Protein AF-A0A419JRS0-F1 (afdb_monomer_lite)

Secondary structure (DSSP, 8-state):
--STTS-THHHHHHHHHHHHHHHHHHHHHHHHHHHTT-TTGGGGHHHHHHHHHHHHHHHTS-S---TTHHHHHHHHHHHHHH---HHHHHHHHHHHHIIIIIIHHHHHHHHHHHHHHHHHHHHHHHHHHHHHHHHH--

pLDDT: mean 72.74, std 9.85, range [46.94, 87.5]

Sequence (138 aa):
VKTLGKNPACLVKPFIYSYTSWFFHLIVYFLGFYTLGFSQVANYSSQIAILFSITLAIQTIPIGFPIGLVEGVMTYLGNLLFQVDLATSSLAALMIRSVTFWFQILVGYLIAQWMGLTQLLRRNLTQKMNFSENRVSQ

Foldseek 3Di:
DPPPPPDVVVVVVVVVVVVVLVVVLVVLLVVLVVQLVPPPVVVLVVLVVVLVVVLVVVVVPPDVDPLCPSLVSQLVSCCVSVVDDSVSSSVSSVSSCCPPPVVVVVVVVVVVVVVVVVVVVVVVVVVVVVVVVVVVVD

Radius of gyration: 23.48 Å; chains: 1; bounding box: 60×36×57 Å

Structure (mmCIF, N/CA/C/O backbone):
data_AF-A0A419JRS0-F1
#
_entry.id   AF-A0A419JRS0-F1
#
loop_
_atom_site.group_PDB
_atom_site.id
_atom_site.type_symbol
_atom_site.label_atom_id
_atom_site.label_alt_id
_atom_site.label_comp_id
_atom_site.label_asym_id
_atom_site.label_entity_id
_atom_site.label_seq_id
_atom_site.pdbx_PDB_ins_code
_atom_site.Cartn_x
_atom_site.Cartn_y
_atom_site.Cartn_z
_atom_site.occupancy
_atom_site.B_iso_or_equiv
_atom_site.auth_seq_id
_atom_site.auth_comp_id
_atom_site.auth_asym_id
_atom_site.auth_atom_id
_atom_site.pdbx_PDB_model_num
ATOM 1 N N . VAL A 1 1 ? -11.552 -6.718 30.811 1.00 46.97 1 VAL A N 1
ATOM 2 C CA . VAL A 1 1 ? -11.128 -7.971 30.128 1.00 46.97 1 VAL A CA 1
ATOM 3 C C . VAL A 1 1 ? -11.935 -9.236 30.484 1.00 46.97 1 VAL A C 1
ATOM 5 O O . VAL A 1 1 ? -11.584 -10.301 30.006 1.00 46.97 1 VAL A O 1
ATOM 8 N N . LYS A 1 2 ? -13.067 -9.175 31.213 1.00 46.94 2 LYS A N 1
ATOM 9 C CA . LYS A 1 2 ? -13.840 -10.379 31.619 1.00 46.94 2 LYS A CA 1
ATOM 10 C C . LYS A 1 2 ? -15.103 -10.687 30.783 1.00 46.94 2 LYS A C 1
ATOM 12 O O . LYS A 1 2 ? -16.000 -11.361 31.267 1.00 46.94 2 LYS A O 1
ATOM 17 N N . THR A 1 3 ? -15.184 -10.236 29.528 1.00 52.53 3 THR A N 1
ATOM 18 C CA . THR A 1 3 ? -16.405 -10.395 28.696 1.00 52.53 3 THR A CA 1
ATOM 19 C C . THR A 1 3 ? -16.195 -11.168 27.388 1.00 52.53 3 THR A C 1
ATOM 21 O O . THR A 1 3 ? -17.139 -11.343 26.627 1.00 52.53 3 THR A O 1
ATOM 24 N N . LEU A 1 4 ? -14.984 -11.671 27.126 1.00 52.69 4 LEU A N 1
ATOM 25 C CA . LEU A 1 4 ? -14.628 -12.357 25.871 1.00 52.69 4 LEU A CA 1
ATOM 26 C C . LEU A 1 4 ? -14.984 -13.858 25.833 1.00 52.69 4 LEU A C 1
ATOM 28 O O . LEU A 1 4 ? -14.924 -14.466 24.773 1.00 52.69 4 LEU A O 1
ATOM 32 N N . GLY A 1 5 ? -15.391 -14.463 26.954 1.00 49.84 5 GLY A N 1
ATOM 33 C CA . GLY A 1 5 ? -15.597 -15.917 27.052 1.00 49.84 5 GLY A CA 1
ATOM 34 C C . GLY A 1 5 ? -16.972 -16.452 26.627 1.00 49.84 5 GLY A C 1
ATOM 35 O O . GLY A 1 5 ? -17.177 -17.657 26.679 1.00 49.84 5 GLY A O 1
ATOM 36 N N . LYS A 1 6 ? -17.938 -15.602 26.245 1.00 58.19 6 LYS A N 1
ATOM 37 C CA . LYS A 1 6 ? -19.349 -16.029 26.108 1.00 58.19 6 LYS A CA 1
ATOM 38 C C . LYS A 1 6 ? -19.760 -16.466 24.693 1.00 58.19 6 LYS A C 1
ATOM 40 O O . LYS A 1 6 ? -20.840 -17.024 24.541 1.00 58.19 6 LYS A O 1
ATOM 45 N N . ASN A 1 7 ? -18.949 -16.220 23.657 1.00 56.06 7 ASN A N 1
ATOM 46 C CA . ASN A 1 7 ? -19.299 -16.641 22.293 1.00 56.06 7 ASN A CA 1
ATOM 47 C C . ASN A 1 7 ? -18.066 -16.769 21.364 1.00 56.06 7 ASN A C 1
ATOM 49 O O . ASN A 1 7 ? -17.665 -15.778 20.747 1.00 56.06 7 ASN A O 1
ATOM 53 N N . PRO A 1 8 ? -17.457 -17.965 21.223 1.00 54.75 8 PRO A N 1
ATOM 54 C CA . PRO A 1 8 ? -16.279 -18.163 20.366 1.00 54.75 8 PRO A CA 1
ATOM 55 C C . PRO A 1 8 ? -16.572 -17.895 18.878 1.00 54.75 8 PRO A C 1
ATOM 57 O O . PRO A 1 8 ? -15.676 -17.516 18.126 1.00 54.75 8 PRO A O 1
ATOM 60 N N . ALA A 1 9 ? -17.842 -17.966 18.462 1.00 54.72 9 ALA A N 1
ATOM 61 C CA . ALA A 1 9 ? -18.288 -17.615 17.113 1.00 54.72 9 ALA A CA 1
ATOM 62 C C . ALA A 1 9 ? -18.067 -16.129 16.750 1.00 54.72 9 ALA A C 1
ATOM 64 O O . ALA A 1 9 ? -17.951 -15.789 15.572 1.00 54.72 9 ALA A O 1
ATOM 65 N N . CYS A 1 10 ? -17.963 -15.232 17.740 1.00 53.75 10 CYS A N 1
ATOM 66 C CA . CYS A 1 10 ? -17.734 -13.805 17.493 1.00 53.75 10 CYS A CA 1
ATOM 67 C C . CYS A 1 10 ? -16.275 -13.499 17.097 1.00 53.75 10 CYS A C 1
ATOM 69 O O . CYS A 1 10 ? -16.023 -12.499 16.435 1.00 53.75 10 CYS A O 1
ATOM 71 N N . LEU A 1 11 ? -15.327 -14.382 17.446 1.00 56.34 11 LEU A N 1
ATOM 72 C CA . LEU A 1 11 ? -13.917 -14.306 17.032 1.00 56.34 11 LEU A CA 1
ATOM 73 C C . LEU A 1 11 ? -13.655 -14.978 15.679 1.00 56.34 11 LEU A C 1
ATOM 75 O O . LEU A 1 11 ? -12.743 -14.583 14.960 1.00 56.34 11 LEU A O 1
ATOM 79 N N . VAL A 1 12 ? -14.487 -15.942 15.289 1.00 61.44 12 VAL A N 1
ATOM 80 C CA . VAL A 1 12 ? -14.392 -16.593 13.974 1.00 61.44 12 VAL A CA 1
ATOM 81 C C . VAL A 1 12 ? -14.654 -15.588 12.846 1.00 61.44 12 VAL A C 1
ATOM 83 O O . VAL A 1 12 ? -13.975 -15.609 11.825 1.00 61.44 12 VAL A O 1
ATOM 86 N N . LYS A 1 13 ? -15.576 -14.640 13.050 1.00 58.75 13 LYS A N 1
ATOM 87 C CA . LYS A 1 13 ? -15.905 -13.586 12.074 1.00 58.75 13 LYS A CA 1
ATOM 88 C C . LYS A 1 13 ? -14.706 -12.699 11.680 1.00 58.75 13 LYS A C 1
ATOM 90 O O . LYS A 1 13 ? -14.447 -12.594 10.482 1.00 58.75 13 LYS A O 1
ATOM 95 N N . PRO A 1 14 ? -13.954 -12.087 12.619 1.00 65.12 14 PRO A N 1
ATOM 96 C CA . PRO A 1 14 ? -12.754 -11.318 12.286 1.00 65.12 14 PRO A CA 1
ATOM 97 C C . PRO A 1 14 ? -11.622 -12.193 11.734 1.00 65.12 14 PRO A C 1
ATOM 99 O O . PRO A 1 14 ? -10.880 -11.732 10.872 1.00 65.12 14 PRO A O 1
ATOM 102 N N . PHE A 1 15 ? -11.524 -13.462 12.146 1.00 67.19 15 PHE A N 1
ATOM 103 C CA . PHE A 1 15 ? -10.561 -14.402 11.563 1.00 67.19 15 PHE A CA 1
ATOM 104 C C . PHE A 1 15 ? -10.850 -14.704 10.088 1.00 67.19 15 PHE A C 1
ATOM 106 O O . PHE A 1 15 ? -9.947 -14.606 9.259 1.00 67.19 15 PHE A O 1
ATOM 113 N N . ILE A 1 16 ? -12.105 -15.002 9.739 1.00 72.00 16 ILE A N 1
ATOM 114 C CA . ILE A 1 16 ? -12.522 -15.240 8.348 1.00 72.00 16 ILE A CA 1
ATOM 115 C C . ILE A 1 16 ? -12.326 -13.977 7.508 1.00 72.00 16 ILE A C 1
ATOM 117 O O . ILE A 1 16 ? -11.850 -14.067 6.378 1.00 72.00 16 ILE A O 1
ATOM 121 N N . TYR A 1 17 ? -12.635 -12.797 8.054 1.00 66.50 17 TYR A N 1
ATOM 122 C CA . TYR A 1 17 ? -12.407 -11.527 7.359 1.00 66.50 17 TYR A CA 1
ATOM 123 C C . TYR A 1 17 ? -10.922 -11.251 7.111 1.00 66.50 17 TYR A C 1
ATOM 125 O O . TYR A 1 17 ? -10.558 -10.858 6.006 1.00 66.50 17 TYR A O 1
ATOM 133 N N . SER A 1 18 ? -10.064 -11.499 8.102 1.00 70.12 18 SER A N 1
ATOM 134 C CA . SER A 1 18 ? -8.611 -11.362 7.960 1.00 70.12 18 SER A CA 1
ATOM 135 C C . SER A 1 18 ? -8.063 -12.323 6.901 1.00 70.12 18 SER A C 1
ATOM 137 O O . SER A 1 18 ? -7.336 -11.910 5.999 1.00 70.12 18 SER A O 1
ATOM 139 N N . TYR A 1 19 ? -8.495 -13.586 6.937 1.00 72.19 19 TYR A N 1
ATOM 140 C CA . TYR A 1 19 ? -8.077 -14.595 5.965 1.00 72.19 19 TYR A CA 1
ATOM 141 C C . TYR A 1 19 ? -8.559 -14.272 4.546 1.00 72.19 19 TYR A C 1
ATOM 143 O O . TYR A 1 19 ? -7.790 -14.350 3.593 1.00 72.19 19 TYR A O 1
ATOM 151 N N . THR A 1 20 ? -9.812 -13.837 4.407 1.00 71.88 20 THR A N 1
ATOM 152 C CA . THR A 1 20 ? -10.378 -13.423 3.117 1.00 71.88 20 THR A CA 1
ATOM 153 C C . THR A 1 20 ? -9.647 -12.194 2.577 1.00 71.88 20 THR A C 1
ATOM 155 O O . THR A 1 20 ? -9.287 -12.167 1.405 1.00 71.88 20 THR A O 1
ATOM 158 N N . SER A 1 21 ? -9.343 -11.206 3.425 1.00 72.38 21 SER A N 1
ATOM 159 C CA . SER A 1 21 ? -8.553 -10.031 3.036 1.00 72.38 21 SER A CA 1
ATOM 160 C C . SER A 1 21 ? -7.151 -10.417 2.568 1.00 72.38 21 SER A C 1
ATOM 162 O O . SER A 1 21 ? -6.671 -9.893 1.564 1.00 72.38 21 SER A O 1
ATOM 164 N N . TRP A 1 22 ? -6.497 -11.337 3.276 1.00 69.44 22 TRP A N 1
ATOM 165 C CA . TRP A 1 22 ? -5.179 -11.840 2.905 1.00 69.44 22 TRP A CA 1
ATOM 166 C C . TRP A 1 22 ? -5.212 -12.608 1.576 1.00 69.44 22 TRP A C 1
ATOM 168 O O . TRP A 1 22 ? -4.353 -12.405 0.719 1.00 69.44 22 TRP A O 1
ATOM 178 N N . PHE A 1 23 ? -6.247 -13.421 1.359 1.00 71.81 23 PHE A N 1
ATOM 179 C CA . PHE A 1 23 ? -6.462 -14.150 0.111 1.00 71.81 23 PHE A CA 1
ATOM 180 C C . PHE A 1 23 ? -6.705 -13.210 -1.078 1.00 71.81 23 PHE A C 1
ATOM 182 O O . PHE A 1 23 ? -6.096 -13.379 -2.133 1.00 71.81 23 PHE A O 1
ATOM 189 N N . PHE A 1 24 ? -7.520 -12.167 -0.901 1.00 73.62 24 PHE A N 1
ATOM 190 C CA . PHE A 1 24 ? -7.708 -11.134 -1.923 1.00 73.62 24 PHE A CA 1
ATOM 191 C C . PHE A 1 24 ? -6.415 -10.362 -2.211 1.00 73.62 24 PHE A C 1
ATOM 193 O O . PHE A 1 24 ? -6.114 -10.100 -3.374 1.00 73.62 24 PHE A O 1
ATOM 200 N N . HIS A 1 25 ? -5.614 -10.052 -1.187 1.00 67.81 25 HIS A N 1
ATOM 201 C CA . HIS A 1 25 ? -4.282 -9.465 -1.368 1.00 67.81 25 HIS A CA 1
ATOM 202 C C . HIS A 1 25 ? -3.371 -10.351 -2.231 1.00 67.81 25 HIS A C 1
ATOM 204 O O . HIS A 1 25 ? -2.696 -9.842 -3.127 1.00 67.81 25 HIS A O 1
ATOM 210 N N . LEU A 1 26 ? -3.377 -11.668 -2.005 1.00 67.94 26 LEU A N 1
ATOM 211 C CA . LEU A 1 26 ? -2.622 -12.618 -2.824 1.00 67.94 26 LEU A CA 1
ATOM 212 C C . LEU A 1 26 ? -3.135 -12.680 -4.262 1.00 67.94 26 LEU A C 1
ATOM 214 O O . LEU A 1 26 ? -2.331 -12.599 -5.188 1.00 67.94 26 LEU A O 1
ATOM 218 N N . ILE A 1 27 ? -4.454 -12.779 -4.459 1.00 73.19 27 ILE A N 1
ATOM 219 C CA . ILE A 1 27 ? -5.067 -12.800 -5.796 1.00 73.19 27 ILE A CA 1
ATOM 220 C C . ILE A 1 27 ? -4.651 -11.575 -6.594 1.00 73.19 27 ILE A C 1
ATOM 222 O O . ILE A 1 27 ? -4.345 -11.693 -7.769 1.00 73.19 27 ILE A O 1
ATOM 226 N N . VAL A 1 28 ? -4.612 -10.406 -5.969 1.00 69.50 28 VAL A N 1
ATOM 227 C CA . VAL A 1 28 ? -4.268 -9.151 -6.638 1.00 69.50 28 VAL A CA 1
ATOM 228 C C . VAL A 1 28 ? -2.809 -9.121 -7.069 1.00 69.50 28 VAL A C 1
ATOM 230 O O . VAL A 1 28 ? -2.516 -8.686 -8.180 1.00 69.50 28 VAL A O 1
ATOM 233 N N . TYR A 1 29 ? -1.902 -9.616 -6.225 1.00 67.94 29 TYR A N 1
ATOM 234 C CA . TYR A 1 29 ? -0.506 -9.803 -6.612 1.00 67.94 29 TYR A CA 1
ATOM 235 C C . TYR A 1 29 ? -0.401 -10.754 -7.810 1.00 67.94 29 TYR A C 1
ATOM 237 O O . TYR A 1 29 ? 0.240 -10.421 -8.805 1.00 67.94 29 TYR A O 1
ATOM 245 N N . PHE A 1 30 ? -1.097 -11.893 -7.762 1.00 66.75 30 PHE A N 1
ATOM 246 C CA . PHE A 1 30 ? -1.146 -12.840 -8.877 1.00 66.75 30 PHE A CA 1
ATOM 247 C C . PHE A 1 30 ? -1.749 -12.231 -10.143 1.00 66.75 30 PHE A C 1
ATOM 249 O O . PHE A 1 30 ? -1.213 -12.450 -11.223 1.00 66.75 30 PHE A O 1
ATOM 256 N N . LEU A 1 31 ? -2.815 -11.440 -10.029 1.00 66.44 31 LEU A N 1
ATOM 257 C CA . LEU A 1 31 ? -3.487 -10.815 -11.163 1.00 66.44 31 LEU A CA 1
ATOM 258 C C . LEU A 1 31 ? -2.613 -9.731 -11.798 1.00 66.44 31 LEU A C 1
ATOM 260 O O . LEU A 1 31 ? -2.572 -9.646 -13.018 1.00 66.44 31 LEU A O 1
ATOM 264 N N . GLY A 1 32 ? -1.869 -8.961 -10.996 1.00 66.81 32 GLY A N 1
ATOM 265 C CA . GLY A 1 32 ? -0.882 -7.995 -11.489 1.00 66.81 32 GLY A CA 1
ATOM 266 C C . GLY A 1 32 ? 0.276 -8.654 -12.244 1.00 66.81 32 GLY A C 1
ATOM 267 O O . GLY A 1 32 ? 0.708 -8.143 -13.270 1.00 66.81 32 GLY A O 1
ATOM 268 N N . PHE A 1 33 ? 0.747 -9.822 -11.795 1.00 64.56 33 PHE A N 1
ATOM 269 C CA . PHE A 1 33 ? 1.739 -10.604 -12.546 1.00 64.56 33 PHE A CA 1
ATOM 270 C C . PHE A 1 33 ? 1.144 -11.318 -13.768 1.00 64.56 33 PHE A C 1
ATOM 272 O O . PHE A 1 33 ? 1.828 -11.487 -14.776 1.00 64.56 33 PHE A O 1
ATOM 279 N N . TYR A 1 34 ? -0.129 -11.708 -13.701 1.00 65.44 34 TYR A N 1
ATOM 280 C CA . TYR A 1 34 ? -0.840 -12.363 -14.796 1.00 65.44 34 TYR A CA 1
ATOM 281 C C . TYR A 1 34 ? -1.154 -11.396 -15.946 1.00 65.44 34 TYR A C 1
ATOM 283 O O . TYR A 1 34 ? -0.975 -11.760 -17.106 1.00 65.44 34 TYR A O 1
ATOM 291 N N . THR A 1 35 ? -1.555 -10.151 -15.658 1.00 63.91 35 THR A N 1
ATOM 292 C CA . THR A 1 35 ? -1.798 -9.125 -16.693 1.00 63.91 35 THR A CA 1
ATOM 293 C C . THR A 1 35 ? -0.537 -8.728 -17.451 1.00 63.91 35 THR A C 1
ATOM 295 O O . THR A 1 35 ? -0.625 -8.320 -18.605 1.00 63.91 35 THR A O 1
ATOM 298 N N . LEU A 1 36 ? 0.636 -8.898 -16.841 1.00 62.16 36 LEU A N 1
ATOM 299 C CA . LEU A 1 36 ? 1.928 -8.699 -17.492 1.00 62.16 36 LEU A CA 1
ATOM 300 C C . LEU A 1 36 ? 2.291 -9.817 -18.495 1.00 62.16 36 LEU A C 1
ATOM 302 O O . LEU A 1 36 ? 3.304 -9.708 -19.180 1.00 62.16 36 LEU A O 1
ATOM 306 N N . GLY A 1 37 ? 1.507 -10.899 -18.590 1.00 60.16 37 GLY A N 1
ATOM 307 C CA . GLY A 1 37 ? 1.746 -11.986 -19.547 1.00 60.16 37 GLY A CA 1
ATOM 308 C C . GLY A 1 37 ? 2.920 -12.908 -19.194 1.00 60.16 37 GLY A C 1
ATOM 309 O O . GLY A 1 37 ? 3.293 -13.765 -19.997 1.00 60.16 37 GLY A O 1
ATOM 310 N N . PHE A 1 38 ? 3.496 -12.787 -17.992 1.00 60.84 38 PHE A N 1
ATOM 311 C CA . PHE A 1 38 ? 4.568 -13.671 -17.533 1.00 60.84 38 PHE A CA 1
ATOM 312 C C . PHE A 1 38 ? 4.014 -15.056 -17.193 1.00 60.84 38 PHE A C 1
ATOM 314 O O . PHE A 1 38 ? 3.753 -15.374 -16.041 1.00 60.84 38 PHE A O 1
ATOM 321 N N . SER A 1 39 ? 3.897 -15.939 -18.184 1.00 54.78 39 SER A N 1
ATOM 322 C CA . SER A 1 39 ? 3.579 -17.362 -17.967 1.00 54.78 39 SER A CA 1
ATOM 323 C C . SER A 1 39 ? 4.634 -18.098 -17.110 1.00 54.78 39 SER A C 1
ATOM 325 O O . SER A 1 39 ? 4.390 -19.221 -16.674 1.00 54.78 39 SER A O 1
ATOM 327 N N . GLN A 1 40 ? 5.799 -17.487 -16.856 1.00 55.34 40 GLN A N 1
ATOM 328 C CA . GLN A 1 40 ? 6.921 -18.034 -16.078 1.00 55.34 40 GLN A CA 1
ATOM 329 C C . GLN A 1 40 ? 7.176 -17.269 -14.766 1.00 55.34 40 GLN A C 1
ATOM 331 O O . GLN A 1 40 ? 8.323 -17.120 -14.347 1.00 55.34 40 GLN A O 1
ATOM 336 N N . VAL A 1 41 ? 6.127 -16.809 -14.072 1.00 56.66 41 VAL A N 1
ATOM 337 C CA . VAL A 1 41 ? 6.261 -16.127 -12.761 1.00 56.66 41 VAL A CA 1
ATOM 338 C C . VAL A 1 41 ? 7.114 -16.933 -11.760 1.00 56.66 41 VAL A C 1
ATOM 340 O O . VAL A 1 41 ? 7.848 -16.359 -10.962 1.00 56.66 41 VAL A O 1
ATOM 343 N N . ALA A 1 42 ? 7.082 -18.270 -11.839 1.00 55.25 42 ALA A N 1
ATOM 344 C CA . ALA A 1 42 ? 7.852 -19.162 -10.968 1.00 55.25 42 ALA A CA 1
ATOM 345 C C . ALA A 1 42 ? 9.384 -19.030 -11.126 1.00 55.25 42 ALA A C 1
ATOM 347 O O . ALA A 1 42 ? 10.111 -19.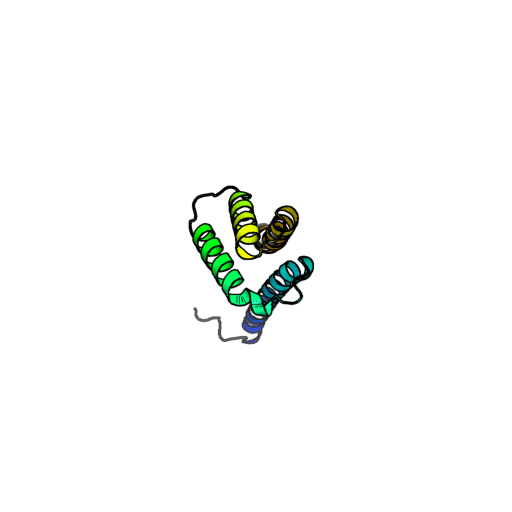160 -10.138 1.00 55.25 42 ALA A O 1
ATOM 348 N N . ASN A 1 43 ? 9.877 -18.717 -12.332 1.00 62.81 43 ASN A N 1
ATOM 349 C CA . ASN A 1 43 ? 11.315 -18.576 -12.603 1.00 62.81 43 ASN A CA 1
ATOM 350 C C . ASN A 1 43 ? 11.889 -17.248 -12.091 1.00 62.81 43 ASN A C 1
ATOM 352 O O . ASN A 1 43 ? 13.085 -17.152 -11.834 1.00 62.81 43 ASN A O 1
ATOM 356 N N . TYR A 1 44 ? 11.039 -16.239 -11.897 1.00 66.62 44 TYR A N 1
ATOM 357 C CA . TYR A 1 44 ? 11.442 -14.901 -11.461 1.00 66.62 44 TYR A CA 1
ATOM 358 C C . TYR A 1 44 ? 11.213 -14.657 -9.961 1.00 66.62 44 TYR A C 1
ATOM 360 O O . TYR A 1 44 ? 11.259 -13.522 -9.488 1.00 66.62 44 TYR A O 1
ATOM 368 N N . SER A 1 45 ? 11.000 -15.723 -9.185 1.00 67.69 45 SER A N 1
ATOM 369 C CA . SER A 1 45 ? 10.737 -15.668 -7.740 1.00 67.69 45 SER A CA 1
ATOM 370 C C . SER A 1 45 ? 11.796 -14.885 -6.948 1.00 67.69 45 SER A C 1
ATOM 372 O O . SER A 1 45 ? 11.446 -14.096 -6.070 1.00 67.69 45 SER A O 1
ATOM 374 N N . SER A 1 46 ? 13.080 -15.021 -7.295 1.00 74.50 46 SER A N 1
ATOM 375 C CA . SER A 1 46 ? 14.176 -14.266 -6.669 1.00 74.50 46 SER A CA 1
ATOM 376 C C . SER A 1 46 ? 14.103 -12.761 -6.955 1.00 74.50 46 SER A C 1
ATOM 378 O O . SER A 1 46 ? 14.316 -11.945 -6.062 1.00 74.50 46 SER A O 1
ATOM 380 N N . GLN A 1 47 ? 13.744 -12.376 -8.178 1.00 76.50 47 GLN A N 1
ATOM 381 C CA . GLN A 1 47 ? 13.629 -10.977 -8.599 1.00 76.50 47 GLN A CA 1
ATOM 382 C C . GLN A 1 47 ? 12.406 -10.305 -7.974 1.00 76.50 47 GLN A C 1
ATOM 384 O O . GLN A 1 47 ? 12.490 -9.163 -7.526 1.00 76.50 47 GLN A O 1
ATOM 389 N N . ILE A 1 48 ? 11.294 -11.040 -7.863 1.00 74.50 48 ILE A N 1
ATOM 390 C CA . ILE A 1 48 ? 10.093 -10.591 -7.150 1.00 74.50 48 ILE A CA 1
ATOM 391 C C . ILE A 1 48 ? 10.416 -10.355 -5.671 1.00 74.50 48 ILE A C 1
ATOM 393 O O . ILE A 1 48 ? 10.015 -9.331 -5.124 1.00 74.50 48 ILE A O 1
ATOM 397 N N . A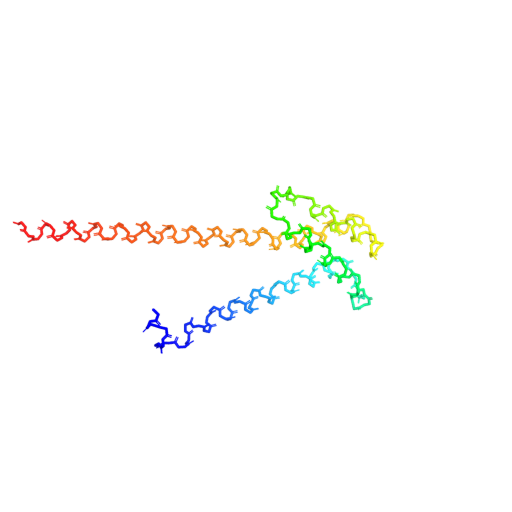LA A 1 49 ? 11.178 -11.249 -5.030 1.00 77.38 49 ALA A N 1
ATOM 398 C CA . ALA A 1 49 ? 11.589 -11.082 -3.636 1.00 77.38 49 ALA A CA 1
ATOM 399 C C . ALA A 1 49 ? 12.454 -9.826 -3.428 1.00 77.38 49 ALA A C 1
ATOM 401 O O . ALA A 1 49 ? 12.230 -9.081 -2.472 1.00 77.38 49 ALA A O 1
ATOM 402 N N . ILE A 1 50 ? 13.391 -9.546 -4.342 1.00 82.00 50 ILE A N 1
ATOM 403 C CA . ILE A 1 50 ? 14.218 -8.329 -4.309 1.00 82.00 50 ILE A CA 1
ATOM 404 C C . ILE A 1 50 ? 13.347 -7.080 -4.488 1.00 82.00 50 ILE A C 1
ATOM 406 O O . ILE A 1 50 ? 13.416 -6.160 -3.669 1.00 82.00 50 ILE A O 1
ATOM 410 N N . LEU A 1 51 ? 12.492 -7.063 -5.516 1.00 79.12 51 LEU A N 1
ATOM 411 C CA . LEU A 1 51 ? 11.571 -5.957 -5.789 1.00 79.12 51 LEU A CA 1
ATOM 412 C C . LEU A 1 51 ? 10.685 -5.672 -4.570 1.00 79.12 51 LEU A C 1
ATOM 414 O O . LEU A 1 51 ? 10.546 -4.520 -4.156 1.00 79.12 51 LEU A O 1
ATOM 418 N N . PHE A 1 52 ? 10.123 -6.725 -3.977 1.00 76.38 52 PHE A N 1
ATOM 419 C CA . PHE A 1 52 ? 9.251 -6.641 -2.814 1.00 76.38 52 PHE A CA 1
ATOM 420 C C . PHE A 1 52 ? 9.986 -6.110 -1.584 1.00 76.38 52 PHE A C 1
ATOM 422 O O . PHE A 1 52 ? 9.491 -5.195 -0.931 1.00 76.38 52 PHE A O 1
ATOM 429 N N . SER A 1 53 ? 11.185 -6.619 -1.295 1.00 82.75 53 SER A N 1
ATOM 430 C CA . SER A 1 53 ? 11.958 -6.208 -0.121 1.00 82.75 53 SER A CA 1
ATOM 431 C C . SER A 1 53 ? 12.393 -4.742 -0.195 1.00 82.75 53 SER A C 1
ATOM 433 O O . SER A 1 53 ? 12.284 -4.023 0.797 1.00 82.75 53 SER A O 1
ATOM 435 N N . ILE A 1 54 ? 12.851 -4.277 -1.362 1.00 81.81 54 ILE A N 1
ATOM 436 C CA . ILE A 1 54 ? 13.239 -2.870 -1.559 1.00 81.81 54 ILE A CA 1
ATOM 437 C C . ILE A 1 54 ? 12.009 -1.967 -1.456 1.00 81.81 54 ILE A C 1
ATOM 439 O O . ILE A 1 54 ? 12.027 -0.952 -0.762 1.00 81.81 54 ILE A O 1
ATOM 443 N N . THR A 1 55 ? 10.916 -2.361 -2.107 1.00 77.75 55 THR A N 1
ATOM 444 C CA . THR A 1 55 ? 9.664 -1.601 -2.095 1.00 77.75 55 THR A CA 1
ATOM 445 C C . THR A 1 55 ? 9.090 -1.493 -0.679 1.00 77.75 55 THR A C 1
ATOM 447 O O . THR A 1 55 ? 8.664 -0.411 -0.278 1.00 77.75 55 THR A O 1
ATOM 450 N N . LEU A 1 56 ? 9.139 -2.571 0.111 1.00 78.31 56 LEU A N 1
ATOM 451 C CA . LEU A 1 56 ? 8.775 -2.557 1.529 1.00 78.31 56 LEU A CA 1
ATOM 452 C C . LEU A 1 56 ? 9.672 -1.629 2.342 1.00 78.31 56 LEU A C 1
ATOM 454 O O . LEU A 1 56 ? 9.152 -0.821 3.102 1.00 78.31 56 LEU A O 1
ATOM 458 N N . ALA A 1 57 ? 10.993 -1.699 2.165 1.00 82.31 57 ALA A N 1
ATOM 459 C CA . ALA A 1 57 ? 11.924 -0.834 2.888 1.00 82.31 57 ALA A CA 1
ATOM 460 C C . ALA A 1 57 ? 11.603 0.653 2.656 1.00 82.31 57 ALA A C 1
ATOM 462 O O . ALA A 1 57 ? 11.549 1.435 3.605 1.00 82.31 57 ALA A O 1
ATOM 463 N N . ILE A 1 58 ? 11.284 1.028 1.415 1.00 76.50 58 ILE A N 1
ATOM 464 C CA . ILE A 1 58 ? 10.868 2.394 1.071 1.00 76.50 58 ILE A CA 1
ATOM 465 C C . ILE A 1 58 ? 9.527 2.743 1.728 1.00 76.50 58 ILE A C 1
ATOM 467 O O . ILE A 1 58 ? 9.378 3.831 2.277 1.00 76.50 58 ILE A O 1
ATOM 471 N N . GLN A 1 59 ? 8.558 1.823 1.714 1.00 71.81 59 GLN A N 1
ATOM 472 C CA . GLN A 1 59 ? 7.243 2.037 2.328 1.00 71.81 59 GLN A CA 1
ATOM 473 C C . GLN A 1 59 ? 7.287 2.110 3.862 1.00 71.81 59 GLN A C 1
ATOM 475 O O . GLN A 1 59 ? 6.427 2.752 4.460 1.00 71.81 59 GLN A O 1
ATOM 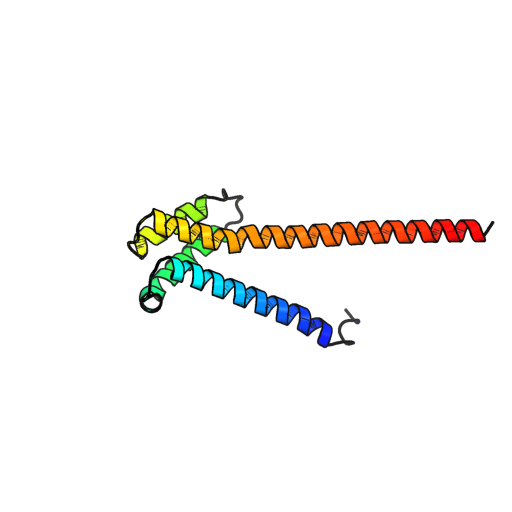480 N N . THR A 1 60 ? 8.270 1.478 4.510 1.00 72.25 60 THR A N 1
ATOM 481 C CA . THR A 1 60 ? 8.410 1.499 5.977 1.00 72.25 60 THR A CA 1
ATOM 482 C C . THR A 1 60 ? 8.935 2.818 6.531 1.00 72.25 60 THR A C 1
ATOM 484 O O . THR A 1 60 ? 8.860 3.023 7.739 1.00 72.25 60 THR A O 1
ATOM 487 N N . ILE A 1 61 ? 9.441 3.718 5.682 1.00 72.75 61 ILE A N 1
ATOM 488 C CA . ILE A 1 61 ? 9.862 5.059 6.087 1.00 72.75 61 ILE A CA 1
ATOM 489 C C . ILE A 1 61 ? 8.604 5.948 6.100 1.00 72.75 61 ILE A C 1
ATOM 491 O O . ILE A 1 61 ? 8.120 6.321 5.033 1.00 72.75 61 ILE A O 1
ATOM 495 N N . PRO A 1 62 ? 8.056 6.325 7.274 1.00 60.25 62 PRO A N 1
ATOM 496 C CA . PRO A 1 62 ? 6.760 7.001 7.386 1.00 60.25 62 PRO A CA 1
ATOM 497 C C . PRO A 1 62 ? 6.855 8.511 7.102 1.00 60.25 62 PRO A C 1
ATOM 499 O O . PRO A 1 62 ? 6.091 9.314 7.636 1.00 60.25 62 PRO A O 1
ATOM 502 N N . ILE A 1 63 ? 7.817 8.924 6.278 1.00 57.06 63 ILE A N 1
ATOM 503 C CA . ILE A 1 63 ? 7.908 10.291 5.770 1.00 57.06 63 ILE A CA 1
ATOM 504 C C . ILE A 1 63 ? 6.820 10.394 4.709 1.00 57.06 63 ILE A C 1
ATOM 506 O O . ILE A 1 63 ? 6.780 9.525 3.849 1.00 57.06 63 ILE A O 1
ATOM 510 N N . GLY A 1 64 ? 5.934 11.395 4.798 1.00 55.91 64 GLY A N 1
ATOM 511 C CA . GLY A 1 64 ? 4.776 11.626 3.919 1.00 55.91 64 GLY A CA 1
ATOM 512 C C . GLY A 1 64 ? 5.131 11.682 2.432 1.00 55.91 64 GLY A C 1
ATOM 513 O O . GLY A 1 64 ? 5.173 12.747 1.821 1.00 55.91 64 GLY A O 1
ATOM 514 N N . PHE A 1 65 ? 5.431 10.519 1.871 1.00 62.06 65 PHE A N 1
ATOM 515 C CA . PHE A 1 65 ? 6.067 10.366 0.585 1.00 62.06 65 PHE A CA 1
ATOM 516 C C . PHE A 1 65 ? 5.005 10.536 -0.501 1.00 62.06 65 PHE A C 1
ATOM 518 O O . PHE A 1 65 ? 3.921 9.957 -0.373 1.00 62.06 65 PHE A O 1
ATOM 525 N N . PRO A 1 66 ? 5.269 11.313 -1.568 1.00 68.56 66 PRO A N 1
ATOM 526 C CA . PRO A 1 66 ? 4.308 11.504 -2.643 1.00 68.56 66 PRO A CA 1
ATOM 527 C C . PRO A 1 66 ? 3.823 10.162 -3.187 1.00 68.56 66 PRO A C 1
ATOM 529 O O . PRO A 1 66 ? 4.616 9.255 -3.458 1.00 68.56 66 PRO A O 1
ATOM 532 N N . ILE A 1 67 ? 2.503 10.076 -3.367 1.00 69.00 67 ILE A N 1
ATOM 533 C CA . ILE A 1 67 ? 1.759 8.860 -3.715 1.00 69.00 67 ILE A CA 1
ATOM 534 C C . ILE A 1 67 ? 2.341 8.198 -4.982 1.00 69.00 67 ILE A C 1
ATOM 536 O O . ILE A 1 67 ? 2.293 6.982 -5.079 1.00 69.00 67 ILE A O 1
ATOM 540 N N . GLY A 1 68 ? 3.029 8.937 -5.863 1.00 72.50 68 GLY A N 1
ATOM 541 C CA . GLY A 1 68 ? 3.654 8.417 -7.088 1.00 72.50 68 GLY A CA 1
ATOM 542 C C . GLY A 1 68 ? 5.131 7.990 -7.024 1.00 72.50 68 GLY A C 1
ATOM 543 O O . GLY A 1 68 ? 5.603 7.372 -7.976 1.00 72.50 68 GLY A O 1
ATOM 544 N N . LEU A 1 69 ? 5.901 8.271 -5.960 1.00 77.62 69 LEU A N 1
ATOM 545 C CA . LEU A 1 69 ? 7.338 7.929 -5.999 1.00 77.62 69 LEU A CA 1
ATOM 546 C C . LEU A 1 69 ? 7.579 6.427 -5.875 1.00 77.62 69 LEU A C 1
ATOM 548 O O . LEU A 1 69 ? 8.380 5.868 -6.612 1.00 77.62 69 LEU A O 1
ATOM 552 N N . VAL A 1 70 ? 6.875 5.756 -4.969 1.00 79.06 70 VAL A N 1
ATOM 553 C CA . VAL A 1 70 ? 6.970 4.294 -4.836 1.00 79.06 70 VAL A CA 1
ATOM 554 C C . VAL A 1 70 ? 6.499 3.593 -6.113 1.00 79.06 70 VAL A C 1
ATOM 556 O O . VAL A 1 70 ? 7.082 2.580 -6.474 1.00 79.06 70 VAL A O 1
ATOM 559 N N . GLU A 1 71 ? 5.510 4.140 -6.831 1.00 82.06 71 GLU A N 1
ATOM 560 C CA . GLU A 1 71 ? 5.145 3.658 -8.173 1.00 82.06 71 GLU A CA 1
ATOM 561 C C . GLU A 1 71 ? 6.295 3.825 -9.154 1.00 82.06 71 GLU A C 1
ATOM 563 O O . GLU A 1 71 ? 6.632 2.873 -9.853 1.00 82.06 71 GLU A O 1
ATOM 568 N N . GLY A 1 72 ? 6.939 4.993 -9.166 1.00 81.44 72 GLY A N 1
ATOM 569 C CA . GLY A 1 72 ? 8.121 5.241 -9.988 1.00 81.44 72 GLY A CA 1
ATOM 570 C C . GLY A 1 72 ? 9.263 4.274 -9.676 1.00 81.44 72 GLY A C 1
ATOM 571 O O . GLY A 1 72 ? 9.825 3.675 -10.589 1.00 81.44 72 GLY A O 1
ATOM 572 N N . VAL A 1 73 ? 9.565 4.047 -8.395 1.00 83.19 73 VAL A N 1
ATOM 573 C CA . VAL A 1 73 ? 10.629 3.126 -7.972 1.00 83.19 73 VAL A CA 1
ATOM 574 C C . VAL A 1 73 ? 10.283 1.681 -8.320 1.00 83.19 73 VAL A C 1
ATOM 576 O O . VAL A 1 73 ? 11.128 0.964 -8.849 1.00 83.19 73 VAL A O 1
ATOM 579 N N . MET A 1 74 ? 9.042 1.257 -8.083 1.00 80.44 74 MET A N 1
ATOM 580 C CA . MET A 1 74 ? 8.587 -0.093 -8.413 1.00 80.44 74 MET A CA 1
ATOM 581 C C . MET A 1 74 ? 8.581 -0.331 -9.927 1.00 80.44 74 MET A C 1
ATOM 583 O O . MET A 1 74 ? 8.989 -1.397 -10.377 1.00 80.44 74 MET A O 1
ATOM 587 N N . THR A 1 75 ? 8.197 0.676 -10.714 1.00 84.31 75 THR A N 1
ATOM 588 C CA . THR A 1 75 ? 8.251 0.645 -12.183 1.00 84.31 75 THR A CA 1
ATOM 589 C C . THR A 1 75 ? 9.688 0.542 -12.678 1.00 84.31 75 THR A C 1
ATOM 591 O O . THR A 1 75 ? 9.986 -0.296 -13.525 1.00 84.31 75 THR A O 1
ATOM 594 N N . TYR A 1 76 ? 10.586 1.369 -12.136 1.00 85.69 76 TYR A N 1
ATOM 595 C CA . TYR A 1 76 ? 11.994 1.396 -12.524 1.00 85.69 76 TYR A CA 1
ATOM 596 C C . TYR A 1 76 ? 12.702 0.081 -12.182 1.00 85.69 76 TYR A C 1
ATOM 598 O O . TYR A 1 76 ? 13.373 -0.503 -13.029 1.00 85.69 76 TYR A O 1
ATOM 606 N N . LEU A 1 77 ? 12.498 -0.435 -10.966 1.00 81.88 77 LEU A N 1
ATOM 607 C CA . LEU A 1 77 ? 13.026 -1.738 -10.557 1.00 81.88 77 LEU A CA 1
ATOM 608 C C . LEU A 1 77 ? 12.379 -2.884 -11.342 1.00 81.88 77 LEU A C 1
ATOM 610 O O . LEU A 1 77 ? 13.065 -3.843 -11.677 1.00 81.88 77 LEU A O 1
ATOM 614 N N . GLY A 1 78 ? 11.088 -2.785 -11.668 1.00 77.38 78 GLY A N 1
ATOM 615 C CA . GLY A 1 78 ? 10.383 -3.740 -12.521 1.00 77.38 78 GLY A CA 1
ATOM 616 C C . GLY A 1 78 ? 11.000 -3.827 -13.919 1.00 77.38 78 GLY A C 1
ATOM 617 O O . GLY A 1 78 ? 11.364 -4.908 -14.376 1.00 77.38 78 GLY A O 1
ATOM 618 N N . ASN A 1 79 ? 11.221 -2.682 -14.560 1.00 82.12 79 ASN A N 1
ATOM 619 C CA . ASN A 1 79 ? 11.893 -2.605 -15.854 1.00 82.12 79 ASN A CA 1
ATOM 620 C C . ASN A 1 79 ? 13.330 -3.147 -15.788 1.00 82.12 79 ASN A C 1
ATOM 622 O O . ASN A 1 79 ? 13.719 -3.940 -16.641 1.00 82.12 79 ASN A O 1
ATOM 626 N N . LEU A 1 80 ? 14.090 -2.795 -14.746 1.00 80.94 80 LEU A N 1
ATOM 627 C CA . LEU A 1 80 ? 15.479 -3.230 -14.593 1.00 80.94 80 LEU A CA 1
ATOM 628 C C . LEU A 1 80 ? 15.616 -4.739 -14.320 1.00 80.94 80 LEU A C 1
ATOM 630 O O . LEU A 1 80 ? 16.509 -5.383 -14.865 1.00 80.94 80 LEU A O 1
ATOM 634 N N . LEU A 1 81 ? 14.756 -5.303 -13.467 1.00 77.25 81 LEU A N 1
ATOM 635 C CA . LEU A 1 81 ? 14.855 -6.697 -13.015 1.00 77.25 81 LEU A CA 1
ATOM 636 C C . LEU A 1 81 ? 14.220 -7.683 -13.996 1.00 77.25 81 LEU A C 1
ATOM 638 O O . LEU A 1 81 ? 14.768 -8.761 -14.215 1.00 77.25 81 LEU A O 1
ATOM 642 N N . PHE A 1 82 ? 13.081 -7.314 -14.580 1.00 72.44 82 PHE A N 1
ATOM 643 C CA . PHE A 1 82 ? 12.294 -8.194 -15.443 1.00 72.44 82 PHE A CA 1
ATOM 644 C C . PHE A 1 82 ? 12.491 -7.883 -16.938 1.00 72.44 82 PHE A C 1
ATOM 646 O O . PHE A 1 82 ? 11.963 -8.608 -17.776 1.00 72.44 82 PHE A O 1
ATOM 653 N N . GLN A 1 83 ? 13.258 -6.834 -17.281 1.00 73.50 83 GLN A N 1
ATOM 654 C CA . GLN A 1 83 ? 13.528 -6.384 -18.660 1.00 73.50 83 GLN A CA 1
ATOM 655 C C . GLN A 1 83 ? 12.254 -6.139 -19.487 1.00 73.50 83 GLN A C 1
ATOM 657 O O . GLN A 1 83 ? 12.209 -6.364 -20.694 1.00 73.50 83 GLN A O 1
ATOM 662 N N . VAL A 1 84 ? 11.196 -5.680 -18.820 1.00 73.12 84 VAL A N 1
ATOM 663 C CA . VAL A 1 84 ? 9.875 -5.412 -19.412 1.00 73.12 84 VAL A CA 1
ATOM 664 C C . VAL A 1 84 ? 9.759 -3.938 -19.707 1.00 73.12 84 VAL A C 1
ATOM 666 O O . VAL A 1 84 ? 10.275 -3.128 -18.940 1.00 73.12 84 VAL A O 1
ATOM 669 N N . ASP A 1 85 ? 9.021 -3.575 -20.751 1.00 82.31 85 ASP A N 1
ATOM 670 C CA . ASP A 1 85 ? 8.764 -2.175 -21.065 1.00 82.31 85 ASP A CA 1
ATOM 671 C C . ASP A 1 85 ? 8.233 -1.372 -19.858 1.00 82.31 85 ASP A C 1
ATOM 673 O O . ASP A 1 85 ? 7.546 -1.884 -18.958 1.00 82.31 85 ASP A O 1
ATOM 677 N N . LEU A 1 86 ? 8.595 -0.090 -19.840 1.00 79.75 86 LEU A N 1
ATOM 678 C CA . LEU A 1 86 ? 8.284 0.828 -18.750 1.00 79.75 86 LEU A CA 1
ATOM 679 C C . LEU A 1 86 ? 6.766 1.011 -18.607 1.00 79.75 86 LEU A C 1
ATOM 681 O O . LEU A 1 86 ? 6.266 1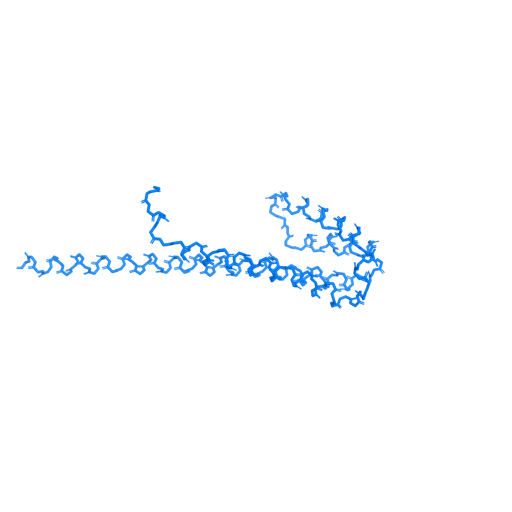.102 -17.483 1.00 79.75 86 LEU A O 1
ATOM 685 N N . ALA A 1 87 ? 6.028 0.998 -19.724 1.00 80.31 87 ALA A N 1
ATOM 686 C CA . ALA A 1 87 ? 4.572 1.113 -19.718 1.00 80.31 87 ALA A CA 1
ATOM 687 C C . ALA A 1 87 ? 3.919 -0.075 -18.999 1.00 80.31 87 ALA A C 1
ATOM 689 O O 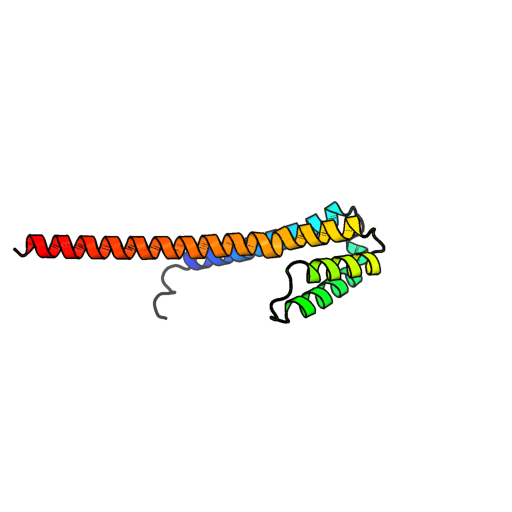. ALA A 1 87 ? 3.046 0.111 -18.149 1.00 80.31 87 ALA A O 1
ATOM 690 N N . THR A 1 88 ? 4.383 -1.294 -19.278 1.00 79.00 88 THR A N 1
ATOM 691 C CA . THR A 1 88 ? 3.833 -2.518 -18.684 1.00 79.00 88 THR A CA 1
ATOM 692 C C . THR A 1 88 ? 4.155 -2.597 -17.190 1.00 79.00 88 THR A C 1
ATOM 694 O O . THR A 1 88 ? 3.277 -2.883 -16.375 1.00 79.00 88 THR A O 1
ATOM 697 N N . SER A 1 89 ? 5.389 -2.257 -16.808 1.00 78.00 89 SER A N 1
ATOM 698 C CA . SER A 1 89 ? 5.818 -2.223 -15.401 1.00 78.00 89 SER A CA 1
ATOM 699 C C . SER A 1 89 ? 5.062 -1.163 -14.589 1.00 78.00 89 SER A C 1
ATOM 701 O O . SER A 1 89 ? 4.688 -1.412 -13.441 1.00 78.00 89 SER A O 1
ATOM 703 N N . SER A 1 90 ? 4.779 -0.004 -15.194 1.00 81.69 90 SER A N 1
ATOM 704 C CA . SER A 1 90 ? 4.004 1.070 -14.564 1.00 81.69 90 SER A CA 1
ATOM 705 C C . SER A 1 90 ? 2.544 0.686 -14.374 1.00 81.69 90 SER A C 1
ATOM 707 O O . SER A 1 90 ? 1.984 0.899 -13.299 1.00 81.69 90 SER A O 1
ATOM 709 N N . LEU A 1 91 ? 1.944 0.040 -15.376 1.00 83.56 91 LEU A N 1
ATOM 710 C CA . LEU A 1 91 ? 0.579 -0.467 -15.286 1.00 83.56 91 LEU A CA 1
ATOM 711 C C . LEU A 1 91 ? 0.430 -1.487 -14.147 1.00 83.56 91 LEU A C 1
ATOM 713 O O . LEU A 1 91 ? -0.527 -1.415 -13.375 1.00 83.56 91 LEU A O 1
ATOM 717 N N . ALA A 1 92 ? 1.397 -2.395 -13.994 1.00 78.25 92 ALA A N 1
ATOM 718 C CA . ALA A 1 92 ? 1.406 -3.360 -12.899 1.00 78.25 92 ALA A CA 1
ATOM 719 C C . ALA A 1 92 ? 1.568 -2.689 -11.528 1.00 78.25 92 ALA A C 1
ATOM 721 O O . ALA A 1 92 ? 0.819 -3.003 -10.599 1.00 78.25 92 ALA A O 1
ATOM 722 N N . ALA A 1 93 ? 2.490 -1.729 -11.405 1.00 80.88 93 ALA A N 1
ATOM 723 C CA . ALA A 1 93 ? 2.667 -0.959 -10.177 1.00 80.88 93 ALA A CA 1
ATOM 724 C C . ALA A 1 93 ? 1.379 -0.207 -9.792 1.00 80.88 93 ALA A C 1
ATOM 726 O O . ALA A 1 93 ? 0.944 -0.285 -8.640 1.00 80.88 93 ALA A O 1
ATOM 727 N N . LEU A 1 94 ? 0.717 0.437 -10.760 1.00 82.69 94 LEU A N 1
ATOM 728 C CA . LEU A 1 94 ? -0.561 1.130 -10.569 1.00 82.69 94 LEU A CA 1
ATOM 729 C C . LEU A 1 94 ? -1.699 0.176 -10.191 1.00 82.69 94 LEU A C 1
ATOM 731 O O . LEU A 1 94 ? -2.515 0.521 -9.336 1.00 82.69 94 LEU A O 1
ATOM 735 N N . MET A 1 95 ? -1.766 -1.027 -10.769 1.00 81.12 95 MET A N 1
ATOM 736 C CA . MET A 1 95 ? -2.752 -2.049 -10.382 1.00 81.12 95 MET A CA 1
ATOM 737 C C . MET A 1 95 ? -2.559 -2.489 -8.932 1.00 81.12 95 MET A C 1
ATOM 739 O O . MET A 1 95 ? -3.512 -2.498 -8.147 1.00 81.12 95 MET A O 1
ATOM 743 N N . ILE A 1 96 ? -1.319 -2.807 -8.555 1.00 78.31 96 ILE A N 1
ATOM 744 C CA . ILE A 1 96 ? -0.981 -3.216 -7.188 1.00 78.31 96 ILE A CA 1
ATOM 745 C C . ILE A 1 96 ? -1.324 -2.089 -6.213 1.00 78.31 96 ILE A C 1
ATOM 747 O O . ILE A 1 96 ? -1.887 -2.341 -5.148 1.00 78.31 96 ILE A O 1
ATOM 751 N N . ARG A 1 97 ? -1.052 -0.836 -6.577 1.00 78.62 97 ARG A N 1
ATOM 752 C CA . ARG A 1 97 ? -1.331 0.339 -5.745 1.00 78.62 97 ARG A CA 1
ATOM 753 C C . AR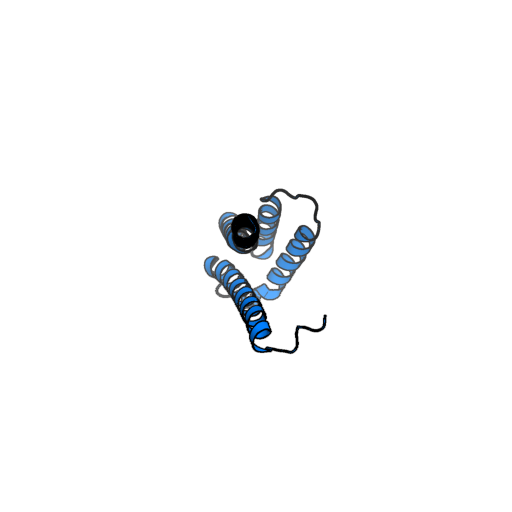G A 1 97 ? -2.789 0.725 -5.652 1.00 78.62 97 ARG A C 1
ATOM 755 O O . ARG A 1 97 ? -3.244 1.066 -4.562 1.00 78.62 97 ARG A O 1
ATOM 762 N N . SER A 1 98 ? -3.534 0.601 -6.744 1.00 79.56 98 SER A N 1
ATOM 763 C CA . SER A 1 98 ? -4.995 0.695 -6.750 1.00 79.56 98 SER A CA 1
ATOM 764 C C . SER A 1 98 ? -5.559 -0.163 -5.626 1.00 79.56 98 SER A C 1
ATOM 766 O O . SER A 1 98 ? -6.273 0.332 -4.763 1.00 79.56 98 SER A O 1
ATOM 768 N N . VAL A 1 99 ? -5.120 -1.412 -5.521 1.00 73.81 99 VAL A N 1
ATOM 769 C CA . VAL A 1 99 ? -5.618 -2.318 -4.485 1.00 73.81 99 VAL A CA 1
ATOM 770 C C . VAL A 1 99 ? -5.021 -2.076 -3.104 1.00 73.81 99 VAL A C 1
ATOM 772 O O . VAL A 1 99 ? -5.754 -1.956 -2.125 1.00 73.81 99 VAL A O 1
ATOM 775 N N . THR A 1 100 ? -3.700 -2.014 -2.997 1.00 73.19 100 THR A N 1
ATOM 776 C CA . THR A 1 100 ? -3.020 -1.975 -1.693 1.00 73.19 100 THR A CA 1
ATOM 777 C C . THR A 1 100 ? -3.161 -0.636 -0.984 1.00 73.19 100 THR A C 1
ATOM 779 O O . THR A 1 100 ? -3.056 -0.600 0.233 1.00 73.19 100 THR A O 1
ATOM 782 N N . PHE A 1 101 ? -3.432 0.451 -1.706 1.00 75.94 101 PHE A N 1
ATOM 783 C CA . PHE A 1 101 ? -3.576 1.781 -1.123 1.00 75.94 101 PHE A CA 1
ATOM 784 C C . PHE A 1 101 ? -5.013 2.291 -1.225 1.00 75.94 101 PHE A C 1
ATOM 786 O O . PHE A 1 101 ? -5.641 2.577 -0.205 1.00 75.94 101 PHE A O 1
ATOM 793 N N . TRP A 1 102 ? -5.578 2.360 -2.434 1.00 79.00 102 TRP A N 1
ATOM 794 C CA . TRP A 1 102 ? -6.871 3.025 -2.630 1.00 79.00 102 TRP A CA 1
ATOM 795 C C . TRP A 1 102 ? -8.037 2.254 -2.012 1.00 79.00 102 TRP A C 1
ATOM 797 O O . TRP A 1 102 ? -8.871 2.858 -1.336 1.00 79.00 102 TRP A O 1
ATOM 807 N N . PHE A 1 103 ? -8.080 0.926 -2.152 1.00 73.81 103 PHE A N 1
ATOM 808 C CA . PHE A 1 103 ? -9.122 0.139 -1.483 1.00 73.81 103 PHE A CA 1
ATOM 809 C C . PHE A 1 103 ? -8.969 0.153 0.041 1.00 73.81 103 PHE A C 1
ATOM 811 O O . PHE A 1 103 ? -9.973 0.240 0.745 1.00 73.81 103 PHE A O 1
ATOM 818 N N . GLN A 1 104 ? -7.741 0.128 0.569 1.00 76.81 104 GLN A N 1
ATOM 819 C CA . GLN A 1 104 ? -7.519 0.225 2.016 1.00 76.81 104 GLN A CA 1
ATOM 820 C C . GLN A 1 104 ? -7.995 1.568 2.577 1.00 76.81 104 GLN A C 1
ATOM 822 O O . GLN A 1 104 ? -8.655 1.595 3.617 1.00 76.81 104 GLN A O 1
ATOM 827 N N . ILE A 1 105 ? -7.735 2.668 1.863 1.00 79.25 105 ILE A N 1
ATOM 828 C CA . ILE A 1 105 ? -8.238 3.998 2.228 1.00 79.25 105 ILE A CA 1
ATOM 829 C C . ILE A 1 105 ? -9.764 4.032 2.199 1.00 79.25 105 ILE A C 1
ATOM 831 O O . ILE A 1 105 ? -10.369 4.511 3.156 1.00 79.25 105 ILE A O 1
ATOM 835 N N . LEU A 1 106 ? -10.399 3.499 1.151 1.00 78.12 106 LEU A N 1
ATOM 836 C CA . LEU A 1 106 ? -11.861 3.460 1.052 1.00 78.12 106 LEU A CA 1
ATOM 837 C C . LEU A 1 106 ? -12.490 2.662 2.196 1.00 78.12 106 LEU A C 1
ATOM 839 O O . LEU A 1 106 ? -13.439 3.126 2.824 1.00 78.12 106 LEU A O 1
ATOM 843 N N . VAL A 1 107 ? -11.948 1.485 2.507 1.00 77.31 107 VAL A N 1
ATOM 844 C CA . VAL A 1 107 ? -12.441 0.653 3.612 1.00 77.31 107 VAL A CA 1
ATOM 845 C C . VAL A 1 107 ? -12.220 1.348 4.956 1.00 77.31 107 VAL A C 1
ATOM 847 O O . VAL A 1 107 ? -13.142 1.406 5.769 1.00 77.31 107 VAL A O 1
ATOM 850 N N . GLY A 1 108 ? -11.039 1.930 5.183 1.00 80.56 108 GLY A N 1
ATOM 851 C CA . GLY A 1 108 ? -10.749 2.705 6.390 1.00 80.56 108 GLY A CA 1
ATOM 852 C C . GLY A 1 108 ? -11.700 3.891 6.561 1.00 80.56 108 GLY A C 1
ATOM 853 O O . GLY A 1 108 ? -12.232 4.109 7.651 1.00 80.56 108 GLY A O 1
ATOM 854 N N . TYR A 1 109 ? -11.987 4.603 5.470 1.00 80.50 109 TYR A N 1
ATOM 855 C CA . TYR A 1 109 ? -12.940 5.707 5.441 1.00 80.50 109 TYR A CA 1
ATOM 856 C C . TYR A 1 109 ? -14.369 5.245 5.747 1.00 80.50 109 TYR A C 1
ATOM 858 O O . TYR A 1 109 ? -15.025 5.828 6.609 1.00 80.50 109 TYR A O 1
ATOM 866 N N . LEU A 1 110 ? -14.835 4.160 5.121 1.00 77.31 110 LEU A N 1
ATOM 867 C CA . LEU A 1 110 ? -16.159 3.586 5.381 1.00 77.31 110 LEU A CA 1
ATOM 868 C C . LEU A 1 110 ? -16.324 3.179 6.847 1.00 77.31 110 LEU A C 1
ATOM 870 O O . LEU A 1 110 ? -17.358 3.469 7.448 1.00 77.31 110 LEU A O 1
ATOM 874 N N . ILE A 1 111 ? -15.307 2.554 7.446 1.00 79.12 111 ILE A N 1
ATOM 875 C CA . ILE A 1 111 ? -15.326 2.182 8.866 1.00 79.12 111 ILE A CA 1
ATOM 876 C C . ILE A 1 111 ? -15.382 3.437 9.742 1.00 79.12 111 ILE A C 1
ATOM 878 O O . ILE A 1 111 ? -16.214 3.512 10.649 1.00 79.12 111 ILE A O 1
ATOM 882 N N . ALA A 1 112 ? -14.545 4.441 9.465 1.00 78.38 112 ALA A N 1
ATOM 883 C CA . ALA A 1 112 ? -14.535 5.695 10.216 1.00 78.38 112 ALA A CA 1
ATOM 884 C C . ALA A 1 112 ? -15.892 6.413 10.141 1.00 78.38 112 ALA A C 1
ATOM 886 O O . ALA A 1 112 ? -16.426 6.851 11.163 1.00 78.38 112 ALA A O 1
ATOM 887 N N . GLN A 1 113 ? -16.490 6.466 8.951 1.00 84.19 113 GLN A N 1
ATOM 888 C CA . GLN A 1 113 ? -17.795 7.073 8.723 1.00 84.19 113 GLN A CA 1
ATOM 889 C C . GLN A 1 113 ? -18.914 6.273 9.406 1.00 84.19 113 GLN A C 1
ATOM 891 O O . GLN A 1 113 ? -19.787 6.864 10.040 1.00 84.19 113 GLN A O 1
ATOM 896 N N . TRP A 1 114 ? -18.860 4.940 9.366 1.00 81.06 114 TRP A N 1
ATOM 897 C CA . TRP A 1 114 ? -19.813 4.071 10.059 1.00 81.06 114 TRP A CA 1
ATOM 898 C C . TRP A 1 114 ? -19.768 4.253 11.579 1.00 81.06 114 TRP A C 1
ATOM 900 O O . TRP A 1 114 ? -20.812 4.383 12.227 1.00 81.06 114 TRP A O 1
ATOM 910 N N . MET A 1 115 ? -18.567 4.305 12.164 1.00 83.62 115 MET A N 1
ATOM 911 C CA . MET A 1 115 ? -18.397 4.584 13.592 1.00 83.62 115 MET A CA 1
ATOM 912 C C . MET A 1 115 ? -18.902 5.984 13.947 1.00 83.62 115 MET A C 1
ATOM 914 O O . MET A 1 115 ? -19.643 6.133 14.922 1.00 83.62 115 MET A O 1
ATOM 918 N N . GLY A 1 116 ? -18.573 6.987 13.127 1.00 85.75 116 GLY A N 1
ATOM 919 C CA . GLY A 1 116 ? -19.056 8.357 13.284 1.00 85.75 116 GLY A CA 1
ATOM 920 C C . GLY A 1 116 ? -20.585 8.436 13.293 1.00 85.75 116 GLY A C 1
ATOM 921 O O . GLY A 1 116 ? -21.168 8.973 14.236 1.00 85.75 116 GLY A O 1
ATOM 922 N N . LEU A 1 117 ? -21.251 7.824 12.307 1.00 86.31 117 LEU A N 1
ATOM 923 C CA . LEU A 1 117 ? -22.716 7.767 12.239 1.00 86.31 117 LEU A CA 1
ATOM 924 C C . LEU A 1 117 ? -23.317 7.043 13.445 1.00 86.31 117 LEU A C 1
ATOM 926 O O . LEU A 1 117 ? -24.252 7.549 14.064 1.00 86.31 117 LEU A O 1
ATOM 930 N N . THR A 1 118 ? -22.769 5.884 13.811 1.00 82.00 118 THR A N 1
ATOM 931 C CA . THR A 1 118 ? -23.272 5.085 14.939 1.00 82.00 118 THR A CA 1
ATOM 932 C C . THR A 1 118 ? -23.189 5.866 16.253 1.00 82.00 118 THR A C 1
ATOM 934 O O . THR A 1 118 ? -24.100 5.801 17.085 1.00 82.00 118 THR A O 1
ATOM 937 N N . GLN A 1 119 ? -22.124 6.646 16.442 1.00 85.06 119 GLN A N 1
ATOM 938 C CA . GLN A 1 119 ? -21.925 7.451 17.643 1.00 85.06 119 GLN A CA 1
ATOM 939 C C . GLN A 1 119 ? -22.873 8.654 17.707 1.00 85.06 119 GLN A C 1
ATOM 941 O O . GLN A 1 119 ? -23.430 8.939 18.773 1.00 85.06 119 GLN A O 1
ATOM 946 N N . LEU A 1 120 ? -23.120 9.312 16.572 1.00 86.06 120 LEU A N 1
ATOM 947 C CA . LEU A 1 120 ? -24.117 10.380 16.464 1.00 86.06 120 LEU A CA 1
ATOM 948 C C . LEU A 1 120 ? -25.536 9.853 16.715 1.00 86.06 120 LEU A C 1
ATOM 950 O O . LEU A 1 120 ? -26.303 10.466 17.461 1.00 86.06 120 LEU A O 1
ATOM 954 N N . LEU A 1 121 ? -25.881 8.692 16.156 1.00 87.50 121 LEU A N 1
ATOM 955 C CA . LEU A 1 121 ? -27.199 8.080 16.331 1.00 87.50 121 LEU A CA 1
ATOM 956 C C . LEU A 1 121 ? -27.449 7.696 17.797 1.00 87.50 121 LEU A C 1
ATOM 958 O O . LEU A 1 121 ? -28.509 7.987 18.352 1.00 87.50 121 LEU A O 1
ATOM 962 N N . ARG A 1 122 ? -26.438 7.116 18.459 1.00 85.25 122 ARG A N 1
ATOM 963 C CA . ARG A 1 122 ? -26.493 6.770 19.887 1.00 85.25 122 ARG A CA 1
ATOM 964 C C . ARG A 1 122 ? -26.705 8.005 20.767 1.00 85.25 122 ARG A C 1
ATOM 966 O O . ARG A 1 122 ? -27.554 7.962 21.652 1.00 85.25 122 ARG A O 1
ATOM 973 N N . ARG A 1 123 ? -25.990 9.108 20.507 1.00 85.75 123 ARG A N 1
ATOM 974 C CA . ARG A 1 123 ? -26.169 10.378 21.241 1.00 85.75 123 ARG A CA 1
ATOM 975 C C . ARG A 1 123 ? -27.599 10.913 21.137 1.00 85.75 123 ARG A C 1
ATOM 977 O O . ARG A 1 123 ? -28.170 11.311 22.150 1.00 85.75 123 ARG A O 1
ATOM 984 N N . ASN A 1 124 ? -28.179 10.885 19.937 1.00 84.44 124 ASN A N 1
ATOM 985 C CA . ASN A 1 124 ? -29.545 11.359 19.702 1.00 84.44 124 ASN A CA 1
ATOM 986 C C . ASN A 1 124 ? -30.599 10.511 20.435 1.00 84.44 124 ASN A C 1
ATOM 988 O O . ASN A 1 124 ? -31.539 11.058 21.009 1.00 84.44 124 ASN A O 1
ATOM 992 N N . LEU A 1 125 ? -30.431 9.185 20.474 1.00 85.00 125 LEU A N 1
ATOM 993 C CA . LEU A 1 125 ? -31.342 8.296 21.205 1.00 85.00 125 LEU A CA 1
ATOM 994 C C . LEU A 1 125 ? -31.297 8.538 22.719 1.00 85.00 125 LEU A C 1
ATOM 996 O O . LEU A 1 125 ? -32.348 8.611 23.352 1.00 85.00 125 LEU A O 1
ATOM 1000 N N . THR A 1 126 ? -30.107 8.727 23.298 1.00 83.62 126 THR A N 1
ATOM 1001 C CA . THR A 1 126 ? -29.965 9.040 24.730 1.00 83.62 126 THR A CA 1
ATOM 1002 C C . THR A 1 126 ? -30.603 10.386 25.088 1.00 83.62 126 THR A C 1
ATOM 1004 O O . THR A 1 126 ? -31.315 10.478 26.084 1.00 83.62 126 THR A O 1
ATOM 1007 N N . GLN A 1 127 ? -30.420 11.415 24.253 1.00 81.25 127 GLN A N 1
ATOM 1008 C CA . GLN A 1 127 ? -31.086 12.714 24.424 1.00 81.25 127 GLN A CA 1
ATOM 1009 C C . GLN A 1 127 ? -32.615 12.588 24.385 1.00 81.25 127 GLN A C 1
ATOM 1011 O O . GLN A 1 127 ? -33.303 13.143 25.241 1.00 81.25 127 GLN A O 1
ATOM 1016 N N . LYS A 1 128 ? -33.151 11.813 23.434 1.00 80.44 128 LYS A N 1
ATOM 1017 C CA . LYS A 1 128 ? -34.597 11.596 23.303 1.00 80.44 128 LYS A CA 1
ATOM 1018 C C . LYS A 1 128 ? -35.197 10.904 24.533 1.00 80.44 128 LYS A C 1
ATOM 1020 O O . LYS A 1 128 ? -36.289 11.281 24.952 1.00 80.44 128 LYS A O 1
ATOM 1025 N N . MET A 1 129 ? -34.498 9.927 25.119 1.00 77.94 129 MET A N 1
ATOM 1026 C CA . MET A 1 129 ? -34.975 9.231 26.322 1.00 77.94 129 MET A CA 1
ATOM 1027 C C . MET A 1 129 ? -35.000 10.148 27.549 1.00 77.94 129 MET A C 1
ATOM 1029 O O . MET A 1 129 ? -36.046 10.236 28.191 1.00 77.94 129 MET A O 1
ATOM 1033 N N . ASN A 1 130 ? -33.935 10.924 27.792 1.00 75.88 130 ASN A N 1
ATOM 1034 C CA . ASN A 1 130 ? -33.906 11.905 28.887 1.00 75.88 130 ASN A CA 1
ATOM 1035 C C . ASN A 1 130 ? -35.034 12.941 28.771 1.00 75.88 130 ASN A C 1
ATOM 1037 O O . ASN A 1 130 ? -35.627 13.332 29.771 1.00 75.88 130 ASN A O 1
ATOM 1041 N N . PHE A 1 131 ? -35.358 13.378 27.551 1.00 78.00 131 PHE A N 1
ATOM 1042 C CA . PHE A 1 131 ? -36.437 14.342 27.331 1.00 78.00 131 PHE A CA 1
ATOM 1043 C C . PHE A 1 131 ? -37.833 13.739 27.556 1.00 78.00 131 PHE A C 1
ATOM 1045 O O . PHE A 1 131 ? -38.759 14.454 27.935 1.00 78.00 131 PHE A O 1
ATOM 1052 N N . SER A 1 132 ? -38.006 12.435 27.313 1.00 75.75 132 SER A N 1
ATOM 1053 C CA . SER A 1 132 ? -39.261 11.739 27.617 1.00 75.75 132 SER A CA 1
ATOM 1054 C C . SER A 1 132 ? -39.434 11.497 29.115 1.00 75.75 132 SER A C 1
ATOM 1056 O O . SER A 1 132 ? -40.525 11.700 29.631 1.00 75.75 132 SER A O 1
ATOM 1058 N N . GLU A 1 133 ? -38.355 11.161 29.822 1.00 76.81 133 GLU A N 1
ATOM 1059 C CA . GLU A 1 133 ? -38.362 10.923 31.267 1.00 76.81 133 GLU A CA 1
ATOM 1060 C C . GLU A 1 133 ? -38.701 12.205 32.038 1.00 76.81 133 GLU A C 1
ATOM 1062 O O . GLU A 1 133 ? -39.582 12.195 32.893 1.00 76.81 133 GLU A O 1
ATOM 1067 N N . ASN A 1 134 ? -38.122 13.342 31.632 1.00 71.56 134 ASN A N 1
ATOM 1068 C CA . ASN A 1 134 ? -38.425 14.655 32.214 1.00 71.56 134 ASN A CA 1
ATOM 1069 C C . ASN A 1 134 ? -39.857 15.156 31.953 1.00 71.56 134 ASN A C 1
ATOM 1071 O O . ASN A 1 134 ? -40.291 16.107 32.596 1.00 71.56 134 ASN A O 1
ATOM 1075 N N . ARG A 1 135 ? -40.577 14.574 30.984 1.00 71.19 135 ARG A N 1
ATOM 1076 C CA . ARG A 1 135 ? -41.980 14.915 30.692 1.00 71.19 135 ARG A CA 1
ATOM 1077 C C . ARG A 1 135 ? -42.992 14.019 31.395 1.00 71.19 135 ARG A C 1
ATOM 1079 O O . ARG A 1 135 ? -44.167 14.352 31.386 1.00 71.19 135 ARG A O 1
ATOM 1086 N N . VAL A 1 136 ? -42.558 12.891 31.950 1.00 69.50 136 VAL A N 1
ATOM 1087 C CA . VAL A 1 136 ? -43.413 11.973 32.720 1.00 69.50 136 VAL A CA 1
ATOM 1088 C C . VAL A 1 136 ? -43.318 12.267 34.223 1.00 69.50 136 VAL A C 1
ATOM 1090 O O . VAL A 1 136 ? -44.201 11.887 34.983 1.00 69.50 136 VAL A O 1
ATOM 1093 N N . SER A 1 137 ? -42.257 12.953 34.657 1.00 63.16 137 SER A N 1
ATOM 1094 C CA . SER A 1 137 ? -42.033 13.381 36.043 1.00 63.16 137 SER A CA 1
ATOM 1095 C C . SER A 1 137 ? -42.603 14.765 36.390 1.00 63.16 137 SER A C 1
ATOM 1097 O O . SER A 1 137 ? -42.460 15.195 37.536 1.00 63.16 137 SER A O 1
ATOM 1099 N N . GLN A 1 138 ? -43.242 15.448 35.433 1.00 52.22 138 GLN A N 1
ATOM 1100 C CA . GLN A 1 138 ? -44.040 16.665 35.640 1.00 52.22 138 GLN A CA 1
ATOM 1101 C C . GLN A 1 138 ? -45.518 16.370 35.410 1.00 52.22 138 GLN A C 1
ATOM 1103 O O . GLN A 1 138 ? -46.337 16.975 36.134 1.00 52.22 138 GLN A O 1
#